Protein AF-A0A2A4G194-F1 (afdb_monomer)

Mean predicted aligned error: 5.09 Å

Radius of gyration: 16.42 Å; Cα contacts (8 Å, |Δi|>4): 89; chains: 1; bounding box: 46×31×40 Å

Solvent-accessible surface area (backbone atoms only — not comparable to full-atom values): 7198 Å² total; per-residue (Å²): 121,82,52,73,69,58,49,52,31,53,53,24,41,51,52,26,30,57,72,69,73,46,79,83,76,82,79,79,95,68,93,73,76,82,65,81,51,71,17,39,46,48,50,65,34,51,56,18,68,52,21,56,54,52,50,50,53,39,38,75,77,35,51,69,53,43,69,72,48,38,49,28,40,59,55,33,45,62,49,65,66,31,53,54,49,52,54,48,58,66,71,46,69,90,78,61,69,60,65,65,32,48,52,38,26,51,50,50,53,51,50,54,51,53,51,49,52,55,51,51,57,50,54,67,73,75,111

Foldseek 3Di:
DDDPLRVQLVVLQVQLCVLVVHDDDDDDPDDDDPDDDLLNLQQLLVVLCCLVVVLVVCCVVPVPSSVRRNSNSVSSVPNPSVVVSVVVCVVCVPPDPVVVSNVSNVVNVVSVVVVVVSVVVVVVVVD

Nea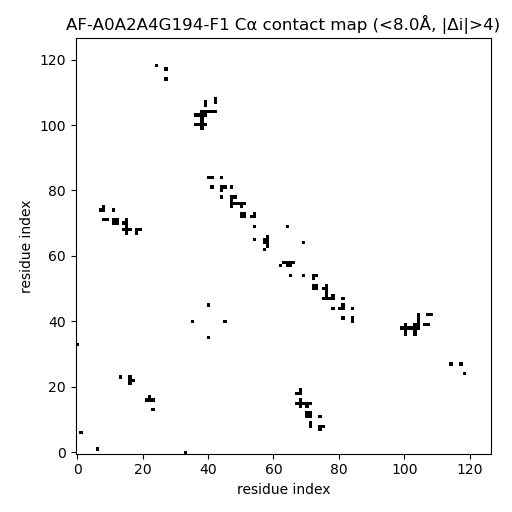rest PDB structures (foldseek):
  7nsu-assembly1_D  TM=2.644E-01  e=2.661E+00  Escherichia coli

Structure (mmCIF, N/CA/C/O backbone):
data_AF-A0A2A4G194-F1
#
_entry.id   AF-A0A2A4G194-F1
#
loop_
_atom_site.group_PDB
_atom_site.id
_atom_site.type_symbol
_atom_site.label_atom_id
_atom_site.label_alt_id
_atom_site.label_comp_id
_atom_site.label_asym_id
_atom_site.label_entity_id
_atom_site.label_seq_id
_atom_site.pdbx_PDB_ins_code
_atom_site.Cartn_x
_atom_site.Cartn_y
_atom_site.Cartn_z
_atom_site.occupancy
_atom_site.B_iso_or_equiv
_atom_site.auth_seq_id
_atom_site.auth_comp_id
_atom_site.auth_asym_id
_atom_site.auth_atom_id
_atom_site.pdbx_PDB_model_num
ATOM 1 N N . MET A 1 1 ? 8.765 -14.492 -2.488 1.00 51.12 1 MET A N 1
ATOM 2 C CA . MET A 1 1 ? 8.700 -14.337 -1.014 1.00 51.12 1 MET A CA 1
ATOM 3 C C . MET A 1 1 ? 8.581 -12.851 -0.714 1.00 51.12 1 MET A C 1
ATOM 5 O O . MET A 1 1 ? 9.302 -12.088 -1.348 1.00 51.12 1 MET A O 1
ATOM 9 N N . LEU A 1 2 ? 7.643 -12.441 0.145 1.00 64.81 2 LEU A N 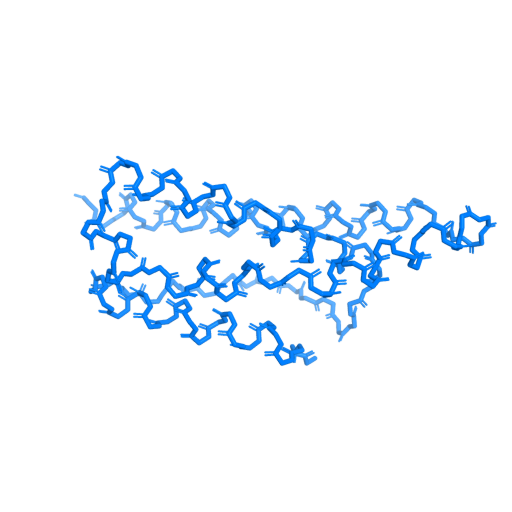1
ATOM 10 C CA . LEU A 1 2 ? 7.473 -11.030 0.518 1.00 64.81 2 LEU A CA 1
ATOM 11 C C . LEU A 1 2 ? 8.701 -10.545 1.296 1.00 64.81 2 LEU A C 1
ATOM 13 O O . LEU A 1 2 ? 9.269 -11.304 2.082 1.00 64.81 2 LEU A O 1
ATOM 17 N N . ASP A 1 3 ? 9.121 -9.305 1.064 1.00 78.56 3 ASP A N 1
ATOM 18 C CA . ASP A 1 3 ? 10.204 -8.694 1.830 1.00 78.56 3 ASP A CA 1
ATOM 19 C C . ASP A 1 3 ? 9.759 -8.407 3.283 1.00 78.56 3 ASP A C 1
ATOM 21 O O . ASP A 1 3 ? 8.555 -8.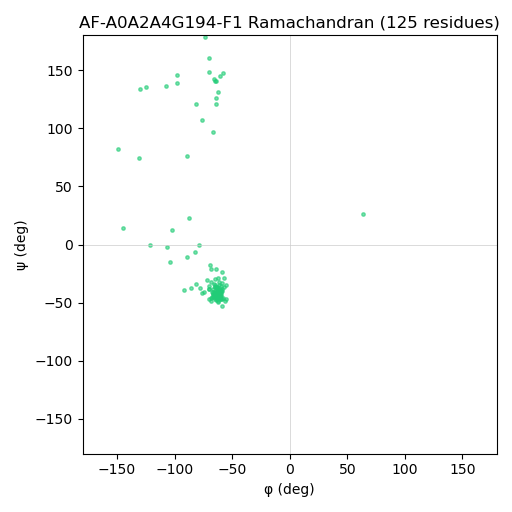323 3.557 1.00 78.56 3 ASP A O 1
ATOM 25 N N . PRO A 1 4 ? 10.704 -8.231 4.227 1.00 85.19 4 PRO A N 1
ATOM 26 C CA . PRO A 1 4 ? 10.376 -7.969 5.629 1.00 85.19 4 PRO A CA 1
ATOM 27 C C . PRO A 1 4 ? 9.454 -6.763 5.850 1.00 85.19 4 PRO A C 1
ATOM 29 O O . PRO A 1 4 ? 8.609 -6.802 6.741 1.00 85.19 4 PRO A O 1
ATOM 32 N N . GLY A 1 5 ? 9.575 -5.708 5.037 1.00 86.00 5 GLY A N 1
ATOM 33 C CA . GLY A 1 5 ? 8.722 -4.525 5.145 1.00 86.00 5 GLY A CA 1
ATOM 34 C C . GLY A 1 5 ? 7.284 -4.810 4.712 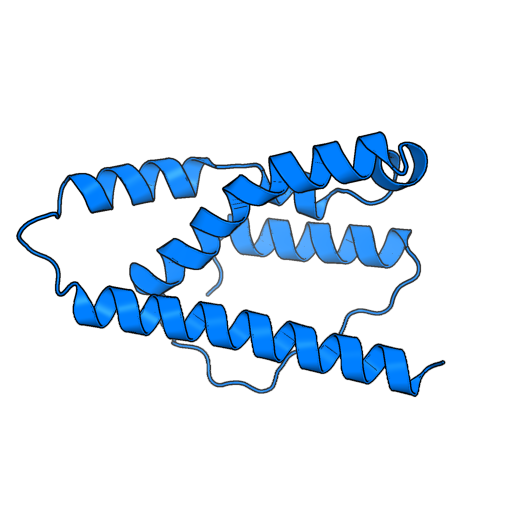1.00 86.00 5 GLY A C 1
ATOM 35 O O . GLY A 1 5 ? 6.339 -4.332 5.338 1.00 86.00 5 GLY A O 1
ATOM 36 N N . SER A 1 6 ? 7.099 -5.620 3.671 1.00 84.06 6 SER A N 1
ATOM 37 C CA . SER A 1 6 ? 5.771 -6.084 3.253 1.00 84.06 6 SER A CA 1
ATOM 38 C C . SER A 1 6 ? 5.119 -7.003 4.293 1.00 84.06 6 SER A C 1
ATOM 40 O O . SER A 1 6 ? 3.919 -6.883 4.537 1.00 84.06 6 SER A O 1
ATOM 42 N N . LEU A 1 7 ? 5.894 -7.876 4.950 1.00 90.06 7 LEU A N 1
ATOM 43 C CA . LEU A 1 7 ? 5.394 -8.711 6.051 1.00 90.06 7 LEU A CA 1
ATOM 44 C C . LEU A 1 7 ? 4.971 -7.867 7.261 1.00 90.06 7 LEU A C 1
ATOM 46 O O . LEU A 1 7 ? 3.852 -8.025 7.741 1.00 90.06 7 LEU A O 1
ATOM 50 N N . ALA A 1 8 ? 5.799 -6.905 7.681 1.00 93.56 8 ALA A N 1
ATOM 51 C CA . ALA A 1 8 ? 5.473 -6.006 8.789 1.00 93.56 8 ALA A CA 1
ATOM 52 C C . ALA A 1 8 ? 4.189 -5.198 8.530 1.00 93.56 8 ALA A C 1
ATOM 54 O O . ALA A 1 8 ? 3.359 -5.043 9.425 1.00 93.56 8 ALA A O 1
ATOM 55 N N . ARG A 1 9 ? 3.978 -4.730 7.291 1.00 93.50 9 ARG A N 1
ATOM 56 C CA . ARG A 1 9 ? 2.727 -4.061 6.896 1.00 93.50 9 ARG A CA 1
ATOM 57 C C . ARG A 1 9 ? 1.525 -4.996 6.969 1.00 93.50 9 ARG A C 1
ATOM 59 O O . ARG A 1 9 ? 0.468 -4.571 7.422 1.00 93.50 9 ARG A O 1
ATOM 66 N N . ALA A 1 10 ? 1.667 -6.245 6.530 1.00 92.62 10 ALA A N 1
ATOM 67 C CA . ALA A 1 10 ? 0.587 -7.222 6.619 1.00 92.62 10 ALA A CA 1
ATOM 68 C C . ALA A 1 10 ? 0.218 -7.519 8.082 1.00 92.62 10 ALA A C 1
ATOM 70 O O . ALA A 1 10 ? -0.963 -7.597 8.409 1.00 92.62 10 ALA A O 1
ATOM 71 N N . ASP A 1 11 ? 1.206 -7.633 8.970 1.00 96.19 11 ASP A N 1
ATOM 72 C CA . ASP A 1 11 ? 0.975 -7.835 10.404 1.00 96.19 11 ASP A CA 1
ATOM 73 C C . ASP A 1 11 ? 0.303 -6.613 11.046 1.00 96.19 11 ASP A C 1
ATOM 75 O O . ASP A 1 11 ? -0.680 -6.760 11.769 1.00 96.19 11 ASP A O 1
ATOM 79 N N . ALA A 1 12 ? 0.757 -5.405 10.706 1.00 97.25 12 ALA A N 1
ATOM 80 C CA . ALA A 1 12 ? 0.140 -4.162 11.160 1.00 97.25 12 ALA A CA 1
ATOM 81 C C . ALA A 1 12 ? -1.307 -3.996 10.657 1.00 97.25 12 ALA A C 1
ATOM 83 O O . ALA A 1 12 ? -2.162 -3.524 11.402 1.00 97.25 12 ALA A O 1
ATOM 84 N N . LEU A 1 13 ? -1.602 -4.425 9.423 1.00 95.50 13 LEU A N 1
ATOM 85 C CA . LEU A 1 13 ? -2.966 -4.440 8.887 1.00 95.50 13 LEU A CA 1
ATOM 86 C C . LEU A 1 13 ? -3.871 -5.396 9.666 1.00 95.50 13 LEU A C 1
ATOM 88 O O . LEU A 1 13 ? -5.005 -5.039 9.962 1.00 95.50 13 LEU A O 1
ATOM 92 N N . ARG A 1 14 ? -3.384 -6.595 10.010 1.00 96.44 14 ARG A N 1
ATOM 93 C CA . ARG A 1 14 ? -4.156 -7.543 10.831 1.00 96.44 14 ARG A CA 1
ATOM 94 C C . ARG A 1 14 ? -4.455 -6.965 12.212 1.00 96.44 14 ARG A C 1
ATOM 96 O O . ARG A 1 14 ? -5.595 -7.036 12.642 1.00 96.44 14 ARG A O 1
ATOM 103 N N . ALA A 1 15 ? -3.471 -6.325 12.845 1.00 97.19 15 ALA A N 1
ATOM 104 C CA . ALA A 1 15 ? -3.668 -5.668 14.135 1.00 97.19 15 ALA A CA 1
ATOM 105 C C . ALA A 1 15 ? -4.724 -4.548 14.072 1.00 97.19 15 ALA A C 1
ATOM 107 O O . ALA A 1 15 ? -5.583 -4.472 14.946 1.00 97.19 15 ALA A O 1
ATOM 108 N N . ASP A 1 16 ? -4.697 -3.710 13.027 1.00 97.62 16 ASP A N 1
ATOM 109 C CA . ASP A 1 16 ? -5.718 -2.673 12.840 1.00 97.62 16 ASP A CA 1
ATOM 110 C C . ASP A 1 16 ? -7.110 -3.281 12.592 1.00 97.62 16 ASP A C 1
ATOM 112 O O . ASP A 1 16 ? -8.094 -2.785 13.132 1.00 97.62 16 ASP A O 1
ATOM 116 N N . LEU A 1 17 ? -7.219 -4.356 11.803 1.00 96.50 17 LEU A N 1
ATOM 117 C CA . LEU A 1 17 ? -8.498 -5.037 11.567 1.00 96.50 17 LEU A CA 1
ATOM 118 C C . LEU A 1 17 ? -9.068 -5.649 12.853 1.00 96.50 17 LEU A C 1
ATOM 120 O O . LEU A 1 17 ? -10.256 -5.469 13.123 1.00 96.50 17 LEU A O 1
ATOM 124 N N . ASP A 1 18 ? -8.226 -6.293 13.663 1.00 97.06 18 ASP A N 1
ATOM 125 C CA . ASP A 1 18 ? -8.618 -6.871 14.950 1.00 97.06 18 ASP A CA 1
ATOM 126 C C . ASP A 1 18 ? -9.116 -5.787 15.924 1.00 97.06 18 ASP A C 1
ATOM 128 O O . ASP A 1 18 ? -10.186 -5.937 16.515 1.00 97.06 18 ASP A O 1
ATOM 132 N N . GLU A 1 19 ? -8.406 -4.657 16.037 1.00 97.12 19 GLU A N 1
ATOM 133 C CA . GLU A 1 19 ? -8.823 -3.505 16.859 1.00 97.12 19 GLU A CA 1
ATOM 134 C C . GLU A 1 19 ? -10.160 -2.906 16.387 1.00 97.12 19 GLU A C 1
ATOM 136 O O . GLU A 1 19 ? -10.959 -2.405 17.182 1.00 97.12 19 GLU A O 1
ATOM 141 N N . LEU A 1 20 ? -10.432 -2.961 15.081 1.00 95.69 20 LEU A N 1
ATOM 142 C CA . LEU A 1 20 ? -11.692 -2.503 14.497 1.00 95.69 20 LEU A CA 1
ATOM 143 C C . LEU A 1 20 ? -12.818 -3.541 14.585 1.00 95.69 20 LEU A C 1
ATOM 145 O O . LEU A 1 20 ? -13.954 -3.217 14.237 1.00 95.69 20 LEU A O 1
ATOM 149 N N . GLY A 1 21 ? -12.533 -4.764 15.042 1.00 96.19 21 GLY A N 1
ATOM 150 C CA . GLY A 1 21 ? -13.488 -5.872 15.032 1.00 96.19 21 GLY A CA 1
ATOM 151 C C . GLY A 1 21 ? -13.901 -6.292 13.618 1.00 96.19 21 GLY A C 1
ATOM 152 O O . GLY A 1 21 ? -15.011 -6.787 13.421 1.00 96.19 21 GLY A O 1
ATOM 153 N N . LEU A 1 22 ? -13.038 -6.059 12.627 1.00 93.94 22 LEU A N 1
ATOM 154 C CA . LEU A 1 22 ? -13.276 -6.389 11.227 1.00 93.94 22 LEU A CA 1
ATOM 155 C C . LEU A 1 22 ? -12.613 -7.719 10.872 1.00 93.94 22 LEU A C 1
ATOM 157 O O . LEU A 1 22 ? -11.478 -7.996 11.250 1.00 93.94 22 LEU A O 1
ATOM 161 N N . ALA A 1 23 ? -13.313 -8.538 10.092 1.00 92.00 23 ALA A N 1
ATOM 162 C CA . ALA A 1 23 ? -12.744 -9.774 9.576 1.00 92.00 23 ALA A CA 1
ATOM 163 C C . ALA A 1 23 ? -11.673 -9.491 8.511 1.00 92.00 23 ALA A C 1
ATOM 165 O O . ALA A 1 23 ? -11.784 -8.546 7.726 1.00 92.00 23 ALA A O 1
ATOM 166 N N . LEU A 1 24 ? -10.670 -10.369 8.430 1.00 89.88 24 LEU A N 1
ATOM 167 C CA . LEU A 1 24 ? -9.690 -10.332 7.351 1.00 89.88 24 LEU A CA 1
ATOM 168 C C . LEU A 1 24 ? -10.382 -10.599 5.998 1.00 89.88 24 LEU A C 1
ATOM 170 O O . LEU A 1 24 ? -11.038 -11.637 5.856 1.00 89.88 24 LEU A O 1
ATOM 174 N N . PRO A 1 25 ? -10.227 -9.719 4.990 1.00 87.81 25 PRO A N 1
ATOM 175 C CA . PRO A 1 25 ? -10.785 -9.958 3.665 1.00 87.81 25 PRO A CA 1
ATOM 176 C C . PRO A 1 25 ? -10.213 -11.229 3.033 1.00 87.81 25 PRO A C 1
ATOM 178 O O . PRO A 1 25 ? -9.032 -11.550 3.194 1.00 87.81 25 PRO A O 1
ATOM 181 N N . LYS A 1 26 ? -11.044 -11.946 2.267 1.00 88.94 26 LYS A N 1
ATOM 182 C CA . LYS A 1 26 ? -10.577 -13.094 1.485 1.00 88.94 26 LYS A CA 1
ATOM 183 C C . LYS A 1 26 ? -9.548 -12.607 0.449 1.00 88.94 26 LYS A C 1
ATOM 185 O O . LYS A 1 26 ? -9.849 -11.657 -0.274 1.00 88.94 26 LYS A O 1
ATOM 190 N N . PRO A 1 27 ? -8.376 -13.256 0.329 1.00 87.75 27 PRO A N 1
ATOM 191 C CA . PRO A 1 27 ? -7.417 -12.929 -0.719 1.00 87.75 27 PRO A CA 1
ATOM 192 C C . PRO A 1 27 ? -8.024 -13.078 -2.116 1.00 87.75 27 PRO A C 1
ATOM 194 O O . PRO A 1 27 ? -8.854 -13.963 -2.349 1.00 87.75 27 PRO A O 1
ATOM 197 N N . LEU A 1 28 ? -7.571 -12.241 -3.049 1.00 88.06 28 LEU A N 1
ATOM 198 C CA . LEU A 1 28 ? -7.840 -12.451 -4.466 1.00 88.06 28 LEU A CA 1
ATOM 199 C C . LEU A 1 28 ? -7.160 -13.731 -4.951 1.00 88.06 28 LEU A C 1
ATOM 201 O O . LEU A 1 28 ? -6.018 -14.012 -4.591 1.00 88.06 28 LEU A O 1
ATOM 205 N N . ASP A 1 29 ? -7.865 -14.465 -5.804 1.00 88.88 29 ASP A N 1
ATOM 206 C CA . ASP A 1 29 ? -7.316 -15.606 -6.528 1.00 88.88 29 ASP A CA 1
ATOM 207 C C . ASP A 1 29 ? -6.725 -15.111 -7.853 1.00 88.88 29 ASP A C 1
ATOM 209 O O . ASP A 1 29 ? -7.354 -15.191 -8.906 1.00 88.88 29 ASP A O 1
ATOM 213 N N . GLU A 1 30 ? -5.550 -14.486 -7.770 1.00 85.88 30 GLU A N 1
ATOM 214 C CA . GLU A 1 30 ? -4.844 -13.924 -8.920 1.00 85.88 30 GLU A CA 1
ATOM 215 C C . GLU A 1 30 ? -3.426 -14.509 -9.000 1.00 85.88 30 GLU A C 1
ATOM 217 O O . GLU A 1 30 ? -2.726 -14.563 -7.981 1.00 85.88 30 GLU A O 1
ATOM 222 N N . PRO A 1 31 ? -2.954 -14.918 -10.191 1.00 85.81 31 PRO A N 1
ATOM 223 C CA . PRO A 1 31 ? -1.571 -15.332 -10.358 1.00 85.81 31 PRO A CA 1
ATOM 224 C C . PRO A 1 31 ? -0.625 -14.155 -10.093 1.00 85.81 31 PRO A C 1
ATOM 226 O O . PRO A 1 31 ? -0.667 -13.129 -10.768 1.00 85.81 31 PRO A O 1
ATOM 229 N N . LEU A 1 32 ? 0.262 -14.325 -9.113 1.00 86.44 32 LEU A N 1
ATOM 230 C CA . LEU A 1 32 ? 1.305 -13.354 -8.799 1.00 86.44 32 LEU A CA 1
ATOM 231 C C . LEU A 1 32 ? 2.638 -13.765 -9.435 1.00 86.44 32 LEU A C 1
ATOM 233 O O . LEU A 1 32 ? 2.958 -14.958 -9.482 1.00 86.44 32 LEU A O 1
ATOM 237 N N . PRO A 1 33 ? 3.461 -12.800 -9.873 1.00 86.06 33 PRO A N 1
ATOM 238 C CA . PRO A 1 33 ? 4.794 -13.099 -10.373 1.00 86.06 33 PRO A CA 1
ATOM 239 C C . PRO A 1 33 ? 5.671 -13.696 -9.264 1.00 86.06 33 PRO A C 1
ATOM 241 O O . PRO A 1 33 ? 5.656 -13.251 -8.113 1.00 86.06 33 PRO A O 1
ATOM 244 N N . ALA A 1 34 ? 6.496 -14.684 -9.620 1.00 84.38 34 ALA A N 1
ATOM 245 C CA . ALA A 1 34 ? 7.421 -15.322 -8.679 1.00 84.38 34 ALA A CA 1
ATOM 246 C C . ALA A 1 34 ? 8.507 -14.352 -8.165 1.00 84.38 34 ALA A C 1
ATOM 248 O O . ALA A 1 34 ? 8.992 -14.484 -7.036 1.00 84.38 34 ALA A O 1
ATOM 249 N N . THR A 1 35 ? 8.872 -13.366 -8.989 1.00 86.44 35 THR A N 1
ATOM 250 C CA . THR A 1 35 ? 9.876 -12.337 -8.698 1.00 86.44 35 THR A CA 1
ATOM 251 C C . THR A 1 35 ? 9.327 -10.952 -9.008 1.00 86.44 35 THR A C 1
ATOM 253 O O . THR A 1 35 ? 8.784 -10.731 -10.085 1.00 86.44 35 THR A O 1
ATOM 256 N N . LEU A 1 36 ? 9.519 -10.004 -8.090 1.00 87.62 36 LEU A N 1
ATOM 257 C CA . LEU A 1 36 ? 9.095 -8.619 -8.292 1.00 87.62 36 LEU A CA 1
ATOM 258 C C . LEU A 1 36 ? 10.117 -7.857 -9.136 1.00 87.62 36 LEU A C 1
ATOM 260 O O . LEU A 1 36 ? 11.273 -7.710 -8.722 1.00 87.62 36 LEU A O 1
ATOM 264 N N . SER A 1 37 ? 9.667 -7.331 -10.273 1.00 91.19 37 SER A N 1
ATOM 265 C CA . SER A 1 37 ? 10.446 -6.403 -11.093 1.00 91.19 37 SER A CA 1
ATOM 266 C C . SER A 1 37 ? 10.527 -5.004 -10.462 1.00 91.19 37 SER A C 1
ATOM 268 O O . SER A 1 37 ? 9.946 -4.725 -9.406 1.00 91.19 37 SER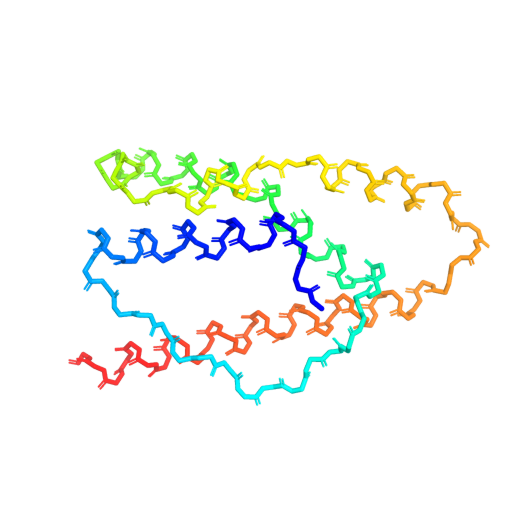 A O 1
ATOM 270 N N . ILE A 1 38 ? 11.251 -4.100 -11.124 1.00 90.62 38 ILE A N 1
ATOM 271 C CA . ILE A 1 38 ? 11.328 -2.686 -10.742 1.00 90.62 38 ILE A CA 1
ATOM 272 C C . ILE A 1 38 ? 9.954 -2.006 -10.845 1.00 90.62 38 ILE A C 1
ATOM 274 O O . ILE A 1 38 ? 9.601 -1.270 -9.9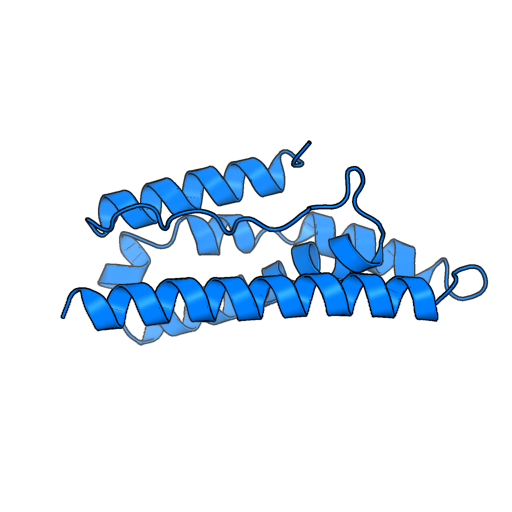27 1.00 90.62 38 ILE A O 1
ATOM 278 N N . GLY A 1 39 ? 9.159 -2.295 -11.883 1.00 92.75 39 GLY A N 1
ATOM 279 C CA . GLY A 1 39 ? 7.802 -1.751 -12.046 1.00 92.75 39 GLY A CA 1
ATOM 280 C C . GLY A 1 39 ? 6.860 -2.172 -10.918 1.00 92.75 39 GLY A C 1
ATOM 281 O O . GLY A 1 39 ? 6.188 -1.337 -10.312 1.00 92.75 39 GLY A O 1
ATOM 282 N N . HIS A 1 40 ? 6.919 -3.445 -10.517 1.00 93.50 40 HIS A N 1
ATOM 283 C CA . HIS A 1 40 ? 6.161 -3.931 -9.361 1.00 93.50 40 HIS A CA 1
ATOM 284 C C . HIS A 1 40 ? 6.547 -3.194 -8.069 1.00 93.50 40 HIS A C 1
ATOM 286 O O . HIS A 1 40 ? 5.694 -2.740 -7.302 1.00 93.50 40 HIS A O 1
ATOM 292 N N . ARG A 1 41 ? 7.857 -3.055 -7.825 1.00 91.62 41 ARG A N 1
ATOM 293 C CA . ARG A 1 41 ? 8.386 -2.357 -6.643 1.00 91.62 41 ARG A CA 1
ATOM 294 C C . ARG A 1 41 ? 8.060 -0.870 -6.658 1.00 91.62 41 ARG A C 1
ATOM 296 O O . ARG A 1 41 ? 7.822 -0.315 -5.592 1.00 91.62 41 ARG A O 1
ATOM 303 N N . TYR A 1 42 ? 8.020 -0.240 -7.830 1.00 93.38 42 TYR A N 1
ATOM 304 C CA . TYR A 1 42 ? 7.667 1.169 -7.979 1.00 93.38 42 TYR A CA 1
ATOM 305 C C . TYR A 1 42 ? 6.305 1.468 -7.360 1.00 93.38 42 TYR A C 1
ATOM 307 O O . TYR A 1 42 ? 6.196 2.391 -6.555 1.00 93.38 42 TYR A O 1
ATOM 315 N N . VAL A 1 43 ? 5.297 0.643 -7.643 1.00 94.50 43 VAL A N 1
ATOM 316 C CA . VAL A 1 43 ? 3.956 0.841 -7.080 1.00 94.50 43 VAL A CA 1
ATOM 317 C C . VAL A 1 43 ? 3.933 0.547 -5.580 1.00 94.50 43 VAL A C 1
ATOM 319 O O . VAL A 1 43 ? 3.421 1.353 -4.803 1.00 94.50 43 VAL A O 1
ATOM 322 N N . LEU A 1 44 ? 4.525 -0.572 -5.148 1.00 91.50 44 LEU A N 1
ATOM 323 C CA . LEU A 1 44 ? 4.511 -0.989 -3.739 1.00 91.50 44 LEU A CA 1
ATOM 324 C C . LEU A 1 44 ? 5.271 -0.022 -2.819 1.00 91.50 44 LEU A C 1
ATOM 326 O O . LEU A 1 44 ? 4.814 0.281 -1.714 1.00 91.50 44 LEU A O 1
ATOM 330 N N . GLU A 1 45 ? 6.435 0.462 -3.248 1.00 91.94 45 GLU A N 1
ATOM 331 C CA . GLU A 1 45 ? 7.220 1.449 -2.505 1.00 91.94 45 GLU A CA 1
ATOM 332 C C . GLU A 1 45 ? 6.646 2.857 -2.660 1.00 91.94 45 GLU A C 1
ATOM 334 O O . GLU A 1 45 ? 6.594 3.599 -1.684 1.00 91.94 45 GLU A O 1
ATOM 339 N N . GLY A 1 46 ? 6.140 3.219 -3.840 1.00 92.06 46 GLY A N 1
ATOM 340 C CA . GLY A 1 46 ? 5.509 4.517 -4.076 1.00 92.06 46 GLY A CA 1
ATOM 341 C C . GLY A 1 46 ? 4.248 4.727 -3.235 1.00 92.06 46 GLY A C 1
ATOM 342 O O . GLY A 1 46 ? 4.047 5.815 -2.690 1.00 92.06 46 GLY A O 1
ATOM 343 N N . SER A 1 47 ? 3.439 3.678 -3.024 1.00 92.12 47 SER A N 1
ATOM 344 C CA . SER A 1 47 ? 2.205 3.760 -2.222 1.00 92.12 47 SER A CA 1
ATOM 345 C C . SER A 1 47 ? 2.453 4.213 -0.776 1.00 92.12 47 SER A C 1
ATOM 347 O O . SER A 1 47 ? 1.559 4.742 -0.115 1.00 92.12 47 SER A O 1
ATOM 349 N N . ARG A 1 48 ? 3.675 4.016 -0.268 1.00 92.25 48 ARG A N 1
ATOM 350 C CA . ARG A 1 48 ? 4.088 4.389 1.091 1.00 92.25 48 ARG A CA 1
ATOM 351 C C . ARG A 1 48 ? 4.063 5.894 1.317 1.00 92.25 48 ARG A C 1
ATOM 353 O O . ARG A 1 48 ? 3.659 6.348 2.384 1.00 92.25 48 ARG A O 1
ATOM 360 N N . LEU A 1 49 ? 4.390 6.676 0.287 1.00 91.81 49 LEU A N 1
ATOM 361 C CA . LEU A 1 49 ? 4.371 8.140 0.348 1.00 91.81 49 LEU A CA 1
ATOM 362 C C . LEU A 1 49 ? 2.985 8.686 0.713 1.00 91.81 49 LEU A C 1
ATOM 364 O O . LEU A 1 49 ? 2.872 9.632 1.493 1.00 91.81 49 LEU A O 1
ATOM 368 N N . GLY A 1 50 ? 1.929 8.055 0.192 1.00 93.50 50 GLY A N 1
ATOM 369 C CA . GLY A 1 50 ? 0.548 8.439 0.476 1.00 93.50 50 GLY A CA 1
ATOM 370 C C . GLY A 1 50 ? 0.119 8.163 1.919 1.00 93.50 50 G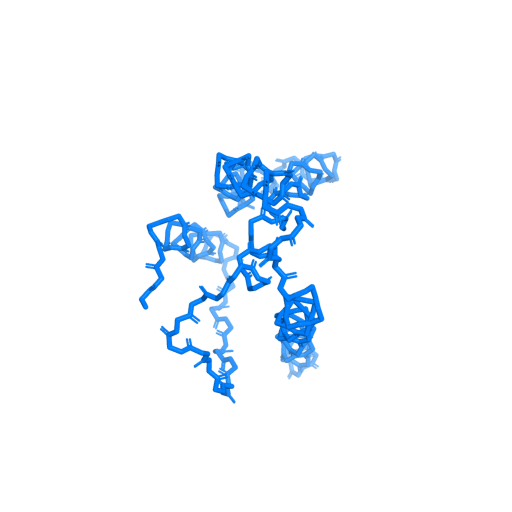LY A C 1
ATOM 371 O O . GLY A 1 50 ? -0.795 8.816 2.416 1.00 93.50 50 GLY A O 1
ATOM 372 N N . SER A 1 51 ? 0.798 7.257 2.630 1.00 94.44 51 SER A N 1
ATOM 373 C CA . SER A 1 51 ? 0.397 6.861 3.988 1.00 94.44 51 SER A CA 1
ATOM 374 C C . SER A 1 51 ? 0.511 8.018 4.977 1.00 94.44 51 SER A C 1
ATOM 376 O O . SER A 1 51 ? -0.378 8.198 5.801 1.00 94.44 51 SER A O 1
ATOM 378 N N . THR A 1 52 ? 1.527 8.876 4.846 1.00 92.00 52 THR A N 1
ATOM 379 C CA . THR A 1 52 ? 1.660 10.090 5.672 1.00 92.00 52 THR A CA 1
ATOM 380 C C . THR A 1 52 ? 0.480 11.045 5.491 1.00 92.00 52 THR A C 1
ATOM 382 O O . THR A 1 52 ? -0.004 11.622 6.465 1.00 92.00 52 THR A O 1
ATOM 385 N N . VAL A 1 53 ? -0.014 11.188 4.258 1.00 94.75 53 VAL A N 1
ATOM 386 C CA . VAL A 1 53 ? -1.186 12.023 3.958 1.00 94.75 53 VAL A CA 1
ATOM 387 C C . VAL A 1 53 ? -2.443 11.401 4.561 1.00 94.75 53 VAL A C 1
ATOM 389 O O . VAL A 1 53 ? -3.170 12.086 5.276 1.00 94.75 53 VAL A O 1
ATOM 392 N N . LEU A 1 54 ? -2.660 10.099 4.349 1.00 95.88 54 LEU A N 1
ATOM 393 C CA . LEU A 1 54 ? -3.815 9.379 4.893 1.00 95.88 54 LEU A CA 1
ATOM 394 C C . LEU A 1 54 ? -3.846 9.401 6.426 1.00 95.88 54 LEU A C 1
ATOM 396 O O . LEU A 1 54 ? -4.906 9.622 7.003 1.00 95.88 54 LEU A O 1
ATOM 400 N N . MET A 1 55 ? -2.695 9.251 7.092 1.00 95.56 55 MET A N 1
ATOM 401 C CA . MET A 1 55 ? -2.609 9.372 8.553 1.00 95.56 55 MET A CA 1
ATOM 402 C C . MET A 1 55 ? -3.025 10.752 9.038 1.00 95.56 55 MET A C 1
ATOM 404 O O . MET A 1 55 ? -3.765 10.856 10.014 1.00 95.56 55 MET A O 1
ATOM 408 N N . ARG A 1 56 ? -2.554 11.811 8.369 1.00 95.44 56 ARG A N 1
ATOM 409 C CA . ARG A 1 56 ? -2.927 13.183 8.717 1.00 95.44 56 ARG A CA 1
ATOM 410 C C . ARG A 1 56 ? -4.429 13.393 8.546 1.00 95.44 56 ARG A C 1
ATOM 412 O O . ARG A 1 56 ? -5.075 13.853 9.477 1.00 95.44 56 ARG A O 1
ATOM 419 N N . MET A 1 57 ? -4.984 12.999 7.401 1.00 96.81 57 MET A N 1
ATOM 420 C CA . MET A 1 57 ? -6.420 13.124 7.131 1.00 96.81 57 MET A CA 1
ATOM 421 C C . MET A 1 57 ? -7.262 12.346 8.150 1.00 96.81 57 MET A C 1
ATOM 423 O O . MET A 1 57 ? -8.258 12.867 8.647 1.00 96.81 57 MET A O 1
ATOM 427 N N . LEU A 1 58 ? -6.849 11.124 8.502 1.00 95.75 58 LEU A N 1
ATOM 428 C CA . LEU A 1 58 ? -7.522 10.325 9.524 1.00 95.75 58 LEU A CA 1
ATOM 429 C C . LEU A 1 58 ? -7.443 10.991 10.903 1.00 95.75 58 LEU A C 1
ATOM 431 O O . LEU A 1 58 ? -8.439 11.017 11.617 1.00 95.75 58 LEU A O 1
ATOM 435 N N . GLY A 1 59 ? -6.286 11.552 11.263 1.00 96.62 59 GLY A N 1
ATOM 436 C CA . GLY A 1 59 ? -6.105 12.305 12.504 1.00 96.62 59 GLY A CA 1
ATOM 437 C C . GLY A 1 59 ? -6.983 13.554 12.578 1.00 96.62 59 GLY A C 1
ATOM 438 O O . GLY A 1 59 ? -7.548 13.822 13.633 1.00 96.62 59 GLY A O 1
ATOM 439 N N . ASP A 1 60 ? -7.148 14.265 11.463 1.00 97.00 60 ASP A N 1
ATOM 440 C CA . ASP A 1 60 ? -7.977 15.472 11.385 1.00 97.00 60 ASP A CA 1
ATOM 441 C C . ASP A 1 60 ? -9.481 15.145 11.492 1.00 97.00 60 ASP A C 1
ATOM 443 O O . ASP A 1 60 ? -10.232 15.872 12.141 1.00 97.00 60 ASP A O 1
ATOM 447 N N . VAL A 1 61 ? -9.931 14.041 10.882 1.00 97.06 61 VAL A N 1
ATOM 448 C CA . VAL A 1 61 ? -11.354 13.643 10.857 1.00 97.06 61 VAL A CA 1
ATOM 449 C C . VAL A 1 61 ? -11.760 12.833 12.091 1.00 97.06 61 VAL A C 1
ATOM 451 O O . VAL A 1 61 ? -12.878 12.969 12.587 1.00 97.06 61 VAL A O 1
ATOM 454 N N . SER A 1 62 ? -10.881 11.963 12.591 1.00 96.25 62 SER A N 1
ATOM 455 C CA . SER A 1 62 ? -11.166 11.069 13.714 1.00 96.25 62 SER A CA 1
ATOM 456 C C . SER A 1 62 ? -9.903 10.766 14.538 1.00 96.25 62 SER A C 1
ATOM 458 O O . SER A 1 62 ? -9.289 9.702 14.392 1.00 96.25 62 SER A O 1
ATOM 460 N N . PRO A 1 63 ? -9.524 11.667 15.466 1.00 95.94 63 PRO A N 1
ATOM 461 C CA . PRO A 1 63 ? -8.349 11.480 16.318 1.00 95.94 63 PRO A CA 1
ATOM 462 C C . PRO A 1 63 ? -8.381 10.184 17.140 1.00 95.94 63 PRO A C 1
ATOM 464 O O . PRO A 1 63 ? -7.349 9.545 17.336 1.00 95.94 63 PRO A O 1
ATOM 467 N N . SER A 1 64 ? -9.563 9.774 17.615 1.00 95.94 64 SER A N 1
ATOM 468 C CA . SER A 1 64 ? -9.728 8.542 18.396 1.00 95.94 64 SER A CA 1
ATOM 469 C C . SER A 1 64 ? -9.457 7.293 17.557 1.00 95.94 64 SER A C 1
ATOM 471 O O . SER A 1 64 ? -8.761 6.386 18.016 1.00 95.94 64 SER A O 1
ATOM 473 N N . LEU A 1 65 ? -9.948 7.264 16.314 1.00 94.31 65 LEU A N 1
ATOM 474 C CA . LEU A 1 65 ? -9.707 6.172 15.377 1.00 94.31 65 LEU A CA 1
ATOM 475 C C . LEU A 1 65 ? -8.231 6.109 14.974 1.00 94.31 65 LEU A C 1
ATOM 477 O O . LEU A 1 65 ? -7.626 5.042 15.050 1.00 94.31 65 LEU A O 1
ATOM 481 N N . ALA A 1 66 ? -7.631 7.259 14.652 1.00 94.94 66 ALA A N 1
ATOM 482 C CA . ALA A 1 66 ? -6.200 7.374 14.370 1.00 94.94 66 ALA A CA 1
ATOM 483 C C . ALA A 1 66 ? -5.326 6.910 15.550 1.00 94.94 66 ALA A C 1
ATOM 485 O O . ALA A 1 66 ? -4.231 6.377 15.356 1.00 94.94 66 ALA A O 1
ATOM 486 N N . GLY A 1 67 ? -5.793 7.124 16.784 1.00 94.75 67 GLY A N 1
ATOM 487 C CA . GLY A 1 67 ? -5.122 6.668 17.996 1.00 94.75 67 GLY A CA 1
ATOM 488 C C . GLY A 1 67 ? -5.054 5.145 18.086 1.00 94.75 67 GLY A C 1
ATOM 489 O O . GLY A 1 67 ? -3.972 4.610 18.334 1.00 94.75 67 GLY A O 1
ATOM 490 N N . ARG A 1 68 ? -6.181 4.467 17.841 1.00 96.12 68 ARG A N 1
ATOM 491 C CA . ARG A 1 68 ? -6.326 3.024 18.088 1.00 96.12 68 ARG A CA 1
ATOM 492 C C . ARG A 1 68 ? -5.992 2.119 16.895 1.00 96.12 68 ARG A C 1
ATOM 494 O O . ARG A 1 68 ? -5.331 1.115 17.101 1.00 96.12 68 ARG A O 1
ATOM 501 N N . ALA A 1 69 ? -6.357 2.493 15.666 1.00 96.62 69 ALA A N 1
ATOM 502 C CA . ALA A 1 69 ? -6.247 1.634 14.477 1.00 96.62 69 ALA A CA 1
ATOM 503 C C . ALA A 1 69 ? -5.562 2.373 13.313 1.00 96.62 69 ALA A C 1
ATOM 505 O O . ALA A 1 69 ? -6.203 2.861 12.381 1.00 96.62 69 ALA A O 1
ATOM 506 N N . CYS A 1 70 ? -4.244 2.540 13.419 1.00 97.00 70 CYS A N 1
ATOM 507 C CA . CYS A 1 70 ? -3.419 3.259 12.440 1.00 97.00 70 CYS A CA 1
ATOM 508 C C . CYS A 1 70 ? -2.023 2.623 12.278 1.00 97.00 70 CYS A C 1
ATOM 510 O O . CYS A 1 70 ? -1.097 3.238 11.740 1.00 97.00 70 CYS A O 1
ATOM 512 N N . ALA A 1 71 ? -1.830 1.401 12.778 1.00 97.56 71 ALA A N 1
ATOM 513 C CA . ALA A 1 71 ? -0.559 0.690 12.719 1.00 97.56 71 ALA A CA 1
ATOM 514 C C . ALA A 1 71 ? -0.108 0.463 11.270 1.00 97.56 71 ALA A C 1
ATOM 516 O O . ALA A 1 71 ? 1.058 0.705 10.951 1.00 97.56 71 ALA A O 1
ATOM 517 N N . TYR A 1 72 ? -1.021 0.081 10.373 1.00 96.75 72 TYR A N 1
ATOM 518 C CA . TYR A 1 72 ? -0.723 -0.139 8.961 1.00 96.75 72 TYR A CA 1
ATOM 519 C C . TYR A 1 72 ? -0.203 1.127 8.283 1.00 96.75 72 TYR A C 1
ATOM 521 O O . TYR A 1 72 ? 0.797 1.074 7.564 1.00 96.75 72 TYR A O 1
ATOM 529 N N . LEU A 1 73 ? -0.854 2.272 8.509 1.00 96.12 73 LEU A N 1
ATOM 530 C CA . LEU A 1 73 ? -0.437 3.528 7.890 1.00 96.12 73 LEU A CA 1
ATOM 531 C C . LEU A 1 73 ? 0.894 4.029 8.473 1.00 96.12 73 LEU A C 1
ATOM 533 O O . LEU A 1 73 ? 1.729 4.530 7.719 1.00 96.12 73 LEU A O 1
ATOM 537 N N . ARG A 1 74 ? 1.137 3.832 9.778 1.00 96.06 74 ARG A N 1
ATOM 538 C CA . ARG A 1 74 ? 2.428 4.146 10.422 1.00 96.06 74 ARG A CA 1
ATOM 539 C C . ARG A 1 74 ? 3.561 3.295 9.862 1.00 96.06 74 ARG A C 1
ATOM 541 O O . ARG A 1 74 ? 4.608 3.831 9.510 1.00 96.06 74 ARG A O 1
ATOM 548 N N . GLU A 1 75 ? 3.347 1.988 9.743 1.00 96.06 75 GLU A N 1
ATOM 549 C CA . GLU A 1 75 ? 4.335 1.075 9.168 1.00 96.06 75 GLU A CA 1
ATOM 550 C C . GLU A 1 75 ? 4.583 1.394 7.688 1.00 96.06 75 GLU A C 1
ATOM 552 O O . GLU A 1 75 ? 5.725 1.445 7.228 1.00 96.06 75 GLU A O 1
ATOM 557 N N . SER A 1 76 ? 3.515 1.702 6.949 1.00 94.81 76 SER A N 1
ATOM 558 C CA . SER A 1 76 ? 3.586 2.081 5.538 1.00 94.81 76 SER A CA 1
ATOM 559 C C . SER A 1 76 ? 4.241 3.447 5.315 1.00 94.81 76 SER A C 1
ATOM 561 O O . SER A 1 76 ? 4.692 3.701 4.210 1.00 94.81 76 SER A O 1
ATOM 563 N N . ALA A 1 77 ? 4.364 4.312 6.324 1.00 94.56 77 ALA A N 1
ATOM 564 C CA . ALA A 1 77 ? 5.047 5.603 6.199 1.00 94.56 77 ALA A CA 1
ATOM 565 C C . ALA A 1 77 ? 6.586 5.507 6.246 1.00 94.56 77 ALA A C 1
ATOM 567 O O . ALA A 1 77 ? 7.275 6.523 6.122 1.00 94.56 77 ALA A O 1
ATOM 568 N N . LYS A 1 78 ? 7.155 4.304 6.404 1.00 93.38 78 LYS A N 1
ATOM 569 C CA . LYS A 1 78 ? 8.603 4.072 6.291 1.00 93.38 78 LYS A CA 1
ATOM 570 C C . LYS A 1 78 ? 9.022 4.075 4.817 1.00 93.38 78 LYS A C 1
ATOM 572 O O . LYS A 1 78 ? 8.749 3.128 4.091 1.00 93.38 78 LYS A O 1
ATOM 577 N N . ILE A 1 79 ? 9.701 5.136 4.375 1.00 91.56 79 ILE A N 1
ATOM 578 C CA . ILE A 1 79 ? 9.969 5.415 2.946 1.00 91.56 79 ILE A CA 1
ATOM 579 C C . ILE A 1 79 ? 11.394 5.083 2.474 1.00 91.56 79 ILE A C 1
ATOM 581 O O . ILE A 1 79 ? 11.795 5.507 1.390 1.00 91.56 79 ILE A O 1
ATOM 585 N N . ASP A 1 80 ? 12.191 4.356 3.258 1.00 91.75 80 ASP A N 1
ATOM 586 C CA . ASP A 1 80 ? 13.585 4.065 2.885 1.00 91.75 80 ASP A CA 1
ATOM 587 C C . ASP A 1 80 ? 13.684 3.218 1.607 1.00 91.75 80 ASP A C 1
ATOM 589 O O . ASP A 1 80 ? 14.525 3.498 0.750 1.00 91.75 80 ASP A O 1
ATOM 593 N N . GLY A 1 81 ? 12.771 2.256 1.427 1.00 89.25 81 GLY A N 1
ATOM 594 C CA . GLY A 1 81 ? 12.665 1.465 0.197 1.00 89.25 81 GLY A CA 1
ATOM 595 C C . GLY A 1 81 ? 12.360 2.330 -1.030 1.00 89.25 81 GLY A C 1
ATOM 596 O O . GLY A 1 81 ? 13.014 2.188 -2.065 1.00 89.25 81 GLY A O 1
ATOM 597 N N . TRP A 1 82 ? 11.460 3.310 -0.890 1.00 92.12 82 TRP A N 1
ATOM 598 C CA . TRP A 1 82 ? 11.185 4.294 -1.940 1.00 92.12 82 TRP A CA 1
ATOM 599 C C . TRP A 1 82 ? 12.413 5.136 -2.289 1.00 92.12 82 TRP A C 1
ATOM 601 O O . TRP A 1 82 ? 12.723 5.303 -3.467 1.00 92.12 82 TRP A O 1
ATOM 611 N N . ARG A 1 83 ? 13.140 5.653 -1.289 1.00 92.75 83 ARG A N 1
ATOM 612 C CA . ARG A 1 83 ? 14.345 6.466 -1.532 1.00 92.75 83 ARG A CA 1
ATOM 613 C C . ARG A 1 83 ? 15.388 5.682 -2.325 1.00 92.75 83 ARG A C 1
ATOM 615 O O . ARG A 1 83 ? 15.886 6.187 -3.325 1.00 92.75 83 ARG A O 1
ATOM 622 N N . GLN A 1 84 ? 15.661 4.442 -1.922 1.00 91.38 84 GLN A N 1
ATOM 623 C CA . GLN A 1 84 ? 16.609 3.566 -2.616 1.00 91.38 84 GLN A CA 1
ATOM 624 C C . GLN A 1 84 ? 16.171 3.276 -4.056 1.00 91.38 84 GLN A C 1
ATOM 626 O O . GLN A 1 84 ? 16.979 3.369 -4.982 1.00 91.38 84 GLN A O 1
ATOM 631 N N . LEU A 1 85 ? 14.889 2.961 -4.257 1.00 91.25 85 LEU A N 1
ATOM 632 C CA . LEU A 1 85 ? 14.341 2.697 -5.583 1.00 91.25 85 LEU A CA 1
ATOM 633 C C . LEU A 1 85 ? 14.400 3.937 -6.482 1.00 91.25 85 LEU A C 1
ATOM 635 O O . LEU A 1 85 ? 14.829 3.837 -7.628 1.00 91.25 85 LEU A O 1
ATOM 639 N N . SER A 1 86 ? 14.022 5.104 -5.957 1.00 91.12 86 SER A N 1
ATOM 640 C CA . SER A 1 86 ? 14.066 6.376 -6.680 1.00 91.12 86 SER A CA 1
ATOM 641 C C . SER A 1 86 ? 15.489 6.732 -7.101 1.00 91.12 86 SER A C 1
ATOM 643 O O . SER A 1 86 ? 15.688 7.164 -8.233 1.00 91.12 86 SER A O 1
ATOM 645 N N . THR A 1 87 ? 16.483 6.544 -6.226 1.00 91.50 87 THR A N 1
ATOM 646 C CA . THR A 1 87 ? 17.893 6.750 -6.589 1.00 91.50 87 THR A CA 1
ATOM 647 C C . THR A 1 87 ? 18.300 5.817 -7.723 1.00 91.50 87 THR A C 1
ATOM 649 O O . THR A 1 87 ? 18.879 6.277 -8.702 1.00 91.50 87 THR A O 1
ATOM 652 N N . ARG A 1 88 ? 17.945 4.529 -7.644 1.00 88.25 88 ARG A N 1
ATOM 653 C CA . ARG A 1 88 ? 18.268 3.560 -8.698 1.00 88.25 88 ARG A CA 1
ATOM 654 C C . ARG A 1 88 ? 17.638 3.930 -10.043 1.00 88.25 88 ARG A C 1
ATOM 656 O O . ARG A 1 88 ? 18.339 3.957 -11.046 1.00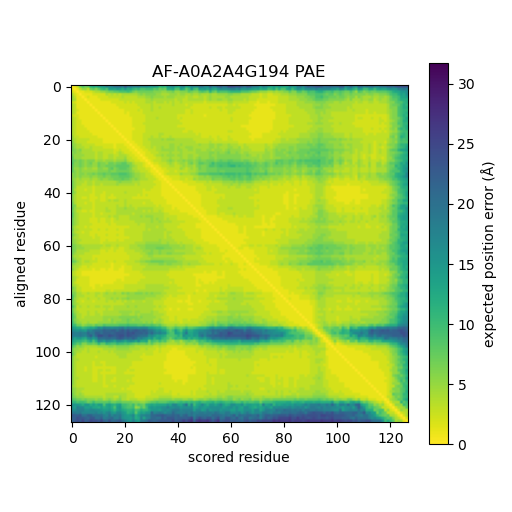 88.25 88 ARG A O 1
ATOM 663 N N . LEU A 1 89 ? 16.351 4.277 -10.051 1.00 87.31 89 LEU A N 1
ATOM 664 C CA . LEU A 1 89 ? 15.634 4.700 -11.259 1.00 87.31 89 LEU A CA 1
ATOM 665 C C . LEU A 1 89 ? 16.254 5.947 -11.907 1.00 87.31 89 LEU A C 1
ATOM 667 O O . LEU A 1 89 ? 16.286 6.053 -13.127 1.00 87.31 89 LEU A O 1
ATOM 671 N N . GLN A 1 90 ? 16.764 6.885 -11.104 1.00 86.81 90 GLN A N 1
ATOM 672 C CA . GLN A 1 90 ? 17.436 8.083 -11.616 1.00 86.81 90 GLN A CA 1
ATOM 673 C C . GLN A 1 90 ? 18.817 7.781 -12.215 1.00 86.81 90 GLN A C 1
ATOM 675 O O . GLN A 1 90 ? 19.237 8.482 -13.133 1.00 86.81 90 GLN A O 1
ATOM 680 N N . MET A 1 91 ? 19.519 6.764 -11.703 1.00 85.62 91 MET A N 1
ATOM 681 C CA . MET A 1 91 ? 20.841 6.368 -12.199 1.00 85.62 91 MET A CA 1
ATOM 682 C C . MET A 1 91 ? 20.771 5.482 -13.453 1.00 85.62 91 MET A C 1
ATOM 684 O O . MET A 1 91 ? 21.614 5.631 -14.331 1.00 85.62 91 MET A O 1
ATOM 688 N N . ASP A 1 92 ? 19.755 4.622 -13.579 1.00 78.44 92 ASP A N 1
ATOM 689 C CA . ASP A 1 92 ? 19.605 3.649 -14.681 1.00 78.44 92 ASP A CA 1
ATOM 690 C C . ASP A 1 92 ? 18.878 4.220 -15.927 1.00 78.44 92 ASP A C 1
ATOM 692 O O . ASP A 1 92 ? 18.324 3.475 -16.738 1.00 78.44 92 ASP A O 1
ATOM 696 N N . ARG A 1 93 ? 18.882 5.549 -16.100 1.00 66.38 93 ARG A N 1
ATOM 697 C CA . ARG A 1 93 ? 18.044 6.289 -17.065 1.00 66.38 93 ARG A CA 1
ATOM 698 C C . ARG A 1 93 ? 18.195 5.862 -18.535 1.00 66.38 93 ARG A C 1
ATOM 700 O O . ARG A 1 93 ? 17.226 5.972 -19.278 1.00 66.38 93 ARG A O 1
ATOM 707 N N . ASP A 1 94 ? 19.360 5.360 -18.939 1.00 67.12 94 ASP A N 1
ATOM 708 C CA . ASP A 1 94 ? 19.665 5.049 -20.347 1.00 67.12 94 ASP A CA 1
ATOM 709 C C . ASP A 1 94 ? 19.685 3.537 -20.663 1.00 67.12 94 ASP A C 1
ATOM 711 O O . ASP A 1 94 ? 19.915 3.151 -21.808 1.00 67.12 94 ASP A O 1
ATOM 715 N N . GLY A 1 95 ? 19.472 2.666 -19.666 1.00 64.62 95 GLY A N 1
ATOM 716 C CA . GLY A 1 95 ? 19.695 1.216 -19.796 1.00 64.62 95 GLY A CA 1
ATOM 717 C C . GLY A 1 95 ? 18.483 0.325 -19.529 1.00 64.62 95 GLY A C 1
ATOM 718 O O . GLY A 1 95 ? 18.614 -0.897 -19.592 1.00 64.62 95 GLY A O 1
ATOM 719 N N . CYS A 1 96 ? 17.325 0.901 -19.198 1.00 70.81 96 CYS A N 1
ATOM 720 C CA . CYS A 1 96 ? 16.149 0.134 -18.804 1.00 70.81 96 CYS A CA 1
ATOM 721 C C . CYS A 1 96 ? 15.062 0.134 -19.879 1.00 70.81 96 CYS A C 1
ATOM 723 O O . CYS A 1 96 ? 14.726 1.180 -20.436 1.00 70.81 96 CYS A O 1
ATOM 725 N N . ASP A 1 97 ? 14.482 -1.042 -20.119 1.00 83.88 97 ASP A N 1
ATOM 726 C CA . ASP A 1 97 ? 13.264 -1.189 -20.910 1.00 83.88 97 ASP A CA 1
ATOM 727 C C . ASP A 1 97 ? 12.102 -0.532 -20.151 1.00 83.88 97 ASP A C 1
ATOM 729 O O . ASP A 1 97 ? 11.545 -1.083 -19.197 1.00 83.88 97 ASP A O 1
ATOM 733 N N . SER A 1 98 ? 11.818 0.715 -20.522 1.00 85.69 98 SER A N 1
ATOM 734 C CA . SER A 1 98 ? 10.837 1.547 -19.830 1.00 85.69 98 SER A CA 1
ATOM 735 C C . SER A 1 98 ? 9.418 1.024 -20.025 1.00 85.69 98 SER A C 1
ATOM 737 O O . SER A 1 98 ? 8.617 1.129 -19.098 1.00 85.69 98 SER A O 1
ATOM 739 N N . ASP A 1 99 ? 9.124 0.413 -21.174 1.00 90.56 99 ASP A N 1
ATOM 740 C CA . ASP A 1 99 ? 7.792 -0.102 -21.486 1.00 90.56 99 ASP A CA 1
ATOM 741 C C . ASP A 1 99 ? 7.469 -1.300 -20.588 1.00 90.56 99 ASP A C 1
ATOM 743 O O . ASP A 1 99 ? 6.441 -1.304 -19.913 1.00 90.56 99 ASP A O 1
ATOM 747 N N . ALA A 1 100 ? 8.406 -2.244 -20.439 1.00 90.56 100 ALA A N 1
ATOM 7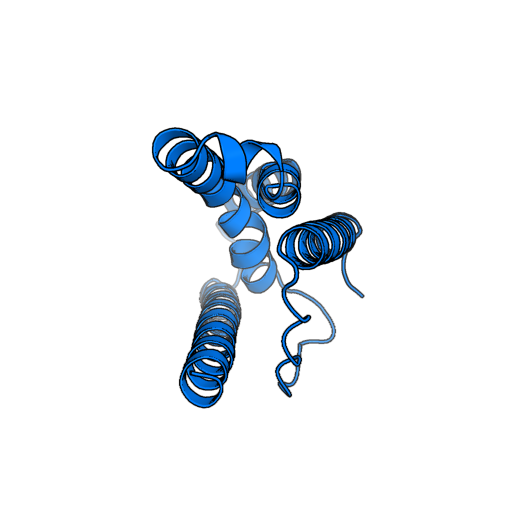48 C CA . ALA A 1 100 ? 8.236 -3.380 -19.530 1.00 90.56 100 ALA A CA 1
ATOM 749 C C . ALA A 1 100 ? 8.048 -2.950 -18.059 1.00 90.56 100 ALA A C 1
ATOM 751 O O . ALA A 1 100 ? 7.245 -3.529 -17.326 1.00 90.56 100 ALA A O 1
ATOM 752 N N . ILE A 1 101 ? 8.763 -1.909 -17.607 1.00 91.31 101 ILE A N 1
ATOM 753 C CA . ILE A 1 101 ? 8.586 -1.356 -16.252 1.00 91.31 101 ILE A CA 1
ATOM 754 C C . ILE A 1 101 ? 7.193 -0.751 -16.078 1.00 91.31 101 ILE A C 1
ATOM 756 O O . ILE A 1 101 ? 6.581 -0.924 -15.020 1.00 91.31 101 ILE A O 1
ATOM 760 N N . ILE A 1 102 ? 6.718 -0.010 -17.080 1.00 93.81 102 ILE A N 1
ATOM 761 C CA . ILE A 1 102 ? 5.401 0.623 -17.050 1.00 93.81 102 ILE A CA 1
ATOM 762 C C . ILE A 1 102 ? 4.310 -0.449 -17.038 1.00 93.81 102 ILE A C 1
ATOM 764 O O . ILE A 1 102 ? 3.415 -0.369 -16.198 1.00 93.81 102 ILE A O 1
ATOM 768 N N . ASP A 1 103 ? 4.414 -1.476 -17.880 1.00 95.44 103 ASP A N 1
ATOM 769 C CA . ASP A 1 103 ? 3.451 -2.579 -17.937 1.00 95.44 103 ASP A CA 1
ATOM 770 C C . ASP A 1 103 ? 3.355 -3.326 -16.599 1.00 95.44 103 ASP A C 1
ATOM 772 O O . ASP A 1 103 ? 2.257 -3.549 -16.082 1.00 95.44 103 ASP A O 1
ATOM 776 N N . ASP A 1 104 ? 4.494 -3.625 -15.970 1.00 94.81 104 ASP A N 1
ATOM 777 C CA . ASP A 1 104 ? 4.534 -4.242 -14.641 1.00 94.81 104 ASP A CA 1
ATOM 778 C C . ASP A 1 104 ? 3.920 -3.342 -13.553 1.00 94.81 104 ASP A C 1
ATOM 780 O O . ASP A 1 104 ? 3.262 -3.821 -12.624 1.00 94.81 104 ASP A O 1
ATOM 784 N N . ALA A 1 105 ? 4.116 -2.023 -13.640 1.00 95.88 105 ALA A N 1
ATOM 785 C CA . ALA A 1 105 ? 3.485 -1.082 -12.719 1.00 95.88 105 ALA A CA 1
ATOM 786 C C . ALA A 1 105 ? 1.961 -1.038 -12.925 1.00 95.88 105 ALA A C 1
ATOM 788 O O . ALA A 1 105 ? 1.200 -1.101 -11.955 1.00 95.88 105 ALA A O 1
ATOM 789 N N . LEU A 1 106 ? 1.506 -0.981 -14.180 1.00 97.38 106 LEU A N 1
ATOM 790 C CA . LEU A 1 106 ? 0.088 -1.013 -14.537 1.00 97.38 106 LEU A CA 1
ATOM 791 C C . LEU A 1 106 ? -0.582 -2.309 -14.070 1.00 97.38 106 LEU A C 1
ATOM 793 O O . LEU A 1 106 ? -1.694 -2.258 -13.539 1.00 97.38 106 LEU A O 1
ATOM 797 N N . PHE A 1 107 ? 0.108 -3.448 -14.172 1.00 95.69 107 PHE A N 1
ATOM 798 C CA . PHE A 1 107 ? -0.362 -4.715 -13.618 1.00 95.69 107 PHE A CA 1
ATOM 799 C C . PHE A 1 107 ? -0.655 -4.608 -12.111 1.00 95.69 107 PHE A C 1
ATOM 801 O O . PHE A 1 107 ? -1.745 -4.983 -11.668 1.00 95.69 107 PHE A O 1
ATOM 808 N N . VAL A 1 108 ? 0.270 -4.049 -11.319 1.00 95.62 108 VAL A N 1
ATOM 809 C CA . VAL A 1 108 ? 0.070 -3.896 -9.865 1.00 95.62 108 VAL A CA 1
ATOM 810 C C . VAL A 1 108 ? -1.055 -2.916 -9.544 1.00 95.62 108 VAL A C 1
ATOM 812 O O . VAL A 1 108 ? -1.859 -3.196 -8.653 1.00 95.62 108 VAL A O 1
ATOM 815 N N . PHE A 1 109 ? -1.162 -1.796 -10.264 1.00 96.94 109 PHE A N 1
ATOM 816 C CA . PHE A 1 109 ? -2.295 -0.880 -10.097 1.00 96.94 109 PHE A CA 1
ATOM 817 C C . PHE A 1 109 ? -3.634 -1.580 -10.358 1.00 96.94 109 PHE A C 1
ATOM 819 O O . PHE A 1 109 ? -4.545 -1.475 -9.535 1.00 96.94 109 PHE A O 1
ATOM 826 N N . GLY A 1 110 ? -3.729 -2.357 -11.441 1.00 96.12 110 GLY A N 1
ATOM 827 C CA . GLY A 1 110 ? -4.924 -3.140 -11.748 1.00 96.12 110 GLY A CA 1
ATOM 828 C C . GLY A 1 110 ? -5.254 -4.176 -10.669 1.00 96.12 110 GLY A C 1
ATOM 829 O O . GLY A 1 110 ? -6.427 -4.416 -10.386 1.00 96.12 110 GLY A O 1
ATOM 830 N N . LEU A 1 111 ? -4.245 -4.772 -10.024 1.00 94.62 111 LEU A N 1
ATOM 831 C CA . LEU A 1 111 ? -4.461 -5.692 -8.905 1.00 94.62 111 LEU A CA 1
ATOM 832 C C . LEU A 1 111 ? -5.048 -4.980 -7.675 1.00 94.62 111 LEU A C 1
ATOM 834 O O . LEU A 1 111 ? -5.974 -5.503 -7.054 1.00 94.62 111 LEU A O 1
ATOM 838 N N . PHE A 1 112 ? -4.552 -3.784 -7.337 1.00 92.56 112 PHE A N 1
ATOM 839 C CA . PHE A 1 112 ? -5.127 -2.972 -6.257 1.00 92.56 112 PHE A CA 1
ATOM 840 C C . PHE A 1 112 ? -6.583 -2.589 -6.539 1.00 92.56 112 PHE A C 1
ATOM 842 O O . PHE A 1 112 ? -7.418 -2.678 -5.639 1.00 92.56 112 PHE A O 1
ATOM 849 N N . GLU A 1 113 ? -6.903 -2.217 -7.780 1.00 94.44 113 GLU A N 1
ATOM 850 C CA . GLU A 1 113 ? -8.276 -1.908 -8.190 1.00 94.44 113 GLU A CA 1
ATOM 851 C C . GLU A 1 113 ? -9.202 -3.126 -8.042 1.00 94.44 113 GLU A C 1
ATOM 853 O O . GLU A 1 113 ? -10.259 -3.025 -7.413 1.00 94.44 113 GLU A O 1
ATOM 858 N N . ARG A 1 114 ? -8.790 -4.303 -8.537 1.00 94.31 114 ARG A N 1
ATOM 859 C CA . ARG A 1 114 ? -9.564 -5.547 -8.369 1.00 94.31 114 ARG A CA 1
ATOM 860 C C . ARG A 1 114 ? -9.761 -5.903 -6.895 1.00 94.31 114 ARG A C 1
ATOM 862 O O . ARG A 1 114 ? -10.846 -6.334 -6.507 1.00 94.31 114 ARG A O 1
ATOM 869 N N . ALA A 1 115 ? -8.737 -5.706 -6.062 1.00 92.00 115 ALA A N 1
ATOM 870 C CA . ALA A 1 115 ? -8.805 -6.019 -4.633 1.00 92.00 115 ALA A CA 1
ATOM 871 C C . ALA A 1 115 ? -9.788 -5.095 -3.906 1.00 92.00 115 ALA A C 1
ATOM 873 O O . ALA A 1 115 ? -10.581 -5.551 -3.076 1.00 92.00 115 ALA A O 1
ATOM 874 N N . TRP A 1 116 ? -9.771 -3.809 -4.263 1.00 90.25 116 TRP A N 1
ATOM 875 C CA . TRP A 1 116 ? -10.735 -2.830 -3.780 1.00 90.25 116 TRP A CA 1
ATOM 876 C C . TRP A 1 116 ? -12.168 -3.230 -4.150 1.00 90.25 116 TRP A C 1
ATOM 878 O O . TRP A 1 116 ? -13.009 -3.371 -3.265 1.00 90.25 116 TRP A O 1
ATOM 888 N N . GLN A 1 117 ? -12.428 -3.510 -5.431 1.00 90.69 117 GLN A N 1
ATOM 889 C CA . GLN A 1 117 ? -13.754 -3.906 -5.920 1.00 90.69 117 GLN A CA 1
ATOM 890 C C . GLN A 1 117 ? -14.276 -5.184 -5.248 1.00 90.69 117 GLN A C 1
ATOM 892 O O . GLN A 1 117 ? -15.456 -5.263 -4.897 1.00 90.69 117 GLN A O 1
ATOM 897 N N . ALA A 1 118 ? -13.409 -6.179 -5.036 1.00 88.00 118 ALA A N 1
ATOM 898 C CA . ALA A 1 118 ? -13.778 -7.421 -4.361 1.00 88.00 118 ALA A CA 1
ATOM 899 C C . ALA A 1 118 ? -14.162 -7.198 -2.889 1.00 88.00 118 ALA A C 1
ATOM 901 O O . ALA A 1 118 ? -15.084 -7.847 -2.391 1.00 88.00 118 ALA A O 1
ATOM 902 N N . THR A 1 119 ? -13.488 -6.267 -2.208 1.00 83.25 119 THR A N 1
ATOM 903 C CA . THR A 1 119 ? -13.763 -5.934 -0.802 1.00 83.25 119 THR A CA 1
ATOM 904 C C . THR A 1 119 ? -15.031 -5.087 -0.665 1.00 83.25 119 THR A C 1
ATOM 906 O O . THR A 1 119 ? -15.866 -5.371 0.192 1.00 83.25 119 THR A O 1
ATOM 909 N N . ASP A 1 120 ? -15.230 -4.106 -1.546 1.00 77.69 120 ASP A N 1
ATOM 910 C CA . ASP A 1 120 ? -16.433 -3.264 -1.576 1.00 77.69 120 ASP A CA 1
ATOM 911 C C . ASP A 1 120 ? -17.696 -4.088 -1.888 1.00 77.69 120 ASP A C 1
ATOM 913 O O . ASP A 1 120 ? -18.696 -4.040 -1.169 1.00 77.69 120 ASP A O 1
ATOM 917 N N . SER A 1 121 ? -17.602 -4.978 -2.882 1.00 66.56 121 SER A N 1
ATOM 918 C CA . SER A 1 121 ? -18.675 -5.923 -3.216 1.00 66.56 121 SER A CA 1
ATOM 919 C C . SER A 1 121 ? -18.996 -6.893 -2.074 1.00 66.56 121 SER A C 1
ATOM 921 O O . SER A 1 121 ? -20.121 -7.387 -1.987 1.00 66.56 121 SER A O 1
ATOM 923 N N . ALA A 1 122 ? -18.021 -7.214 -1.216 1.00 60.72 122 ALA A N 1
ATOM 924 C CA . ALA A 1 122 ? -18.248 -8.041 -0.035 1.00 60.72 122 ALA A CA 1
ATOM 925 C C . ALA A 1 122 ? -18.978 -7.257 1.065 1.00 60.72 122 ALA A C 1
ATOM 927 O O . ALA A 1 122 ? -19.914 -7.789 1.656 1.00 60.72 122 ALA A O 1
ATOM 928 N N . HIS A 1 123 ? -18.618 -5.990 1.289 1.00 58.84 123 HIS A N 1
ATOM 929 C CA . HIS A 1 123 ? -19.300 -5.114 2.245 1.00 58.84 123 HIS A CA 1
ATOM 930 C C . HIS A 1 123 ? -20.770 -4.871 1.858 1.00 58.84 123 HIS A C 1
ATOM 932 O O . HIS A 1 123 ? -21.662 -4.992 2.699 1.00 58.84 123 HIS A O 1
ATOM 938 N N . ALA A 1 124 ? -21.044 -4.649 0.568 1.00 56.94 124 ALA A N 1
ATOM 939 C CA . ALA A 1 124 ? -22.402 -4.470 0.046 1.00 56.94 124 ALA A CA 1
ATOM 940 C C . ALA A 1 124 ? -23.310 -5.711 0.189 1.00 56.94 124 ALA A C 1
ATOM 942 O O . ALA A 1 124 ? -24.527 -5.577 0.154 1.00 56.94 124 ALA A O 1
ATOM 943 N N . LYS A 1 125 ? -22.749 -6.920 0.342 1.00 50.81 125 LYS A N 1
ATOM 944 C CA . LYS A 1 125 ? -23.518 -8.168 0.534 1.00 50.81 125 LYS A CA 1
ATOM 945 C C . LYS A 1 125 ? -23.828 -8.489 1.999 1.00 50.81 125 LYS A C 1
ATOM 947 O O . LYS A 1 125 ? -24.573 -9.431 2.254 1.00 50.81 125 LYS A O 1
ATOM 952 N N . VAL A 1 126 ? -23.210 -7.773 2.939 1.00 49.12 126 VAL A N 1
ATOM 953 C CA . VAL A 1 126 ? -23.327 -8.008 4.390 1.00 49.12 126 VAL A CA 1
ATOM 954 C C . VAL A 1 126 ? -24.235 -6.968 5.071 1.00 49.12 126 VAL A C 1
ATOM 956 O O . VAL A 1 126 ? -24.670 -7.200 6.196 1.00 49.12 126 VAL A O 1
ATOM 959 N N . SER A 1 127 ? -24.545 -5.857 4.389 1.00 45.50 127 SER A N 1
ATOM 960 C CA . SER A 1 127 ? -25.510 -4.827 4.826 1.00 45.50 127 SER A CA 1
ATOM 961 C C . SER A 1 127 ? -26.930 -5.137 4.357 1.00 45.50 127 SER A C 1
ATOM 963 O O . SER A 1 127 ? -27.872 -4.777 5.097 1.00 45.50 127 SER A O 1
#

pLDDT: mean 88.83, std 11.03, range [45.5, 97.62]

Secondary structure (DSSP, 8-state):
---HHHHHHHHHHHHHHHHTTPPPPPPP--PPPSS--HHHHHHHHHHHHHHHHHHHHHHHH-HHHHHHS-HHHHHHT--HHHHHHHHHHHHSTTTS-HHHHHHHHHHHHHHHHHHHHHHHHHHTTT-

Sequence (127 aa):
MLDPGSLARADALRADLDELGLALPKPLDEPLPATLSIGHRYVLEGSRLGSTVLMRMLGDVSPSLAGRACAYLRESAKIDGWRQLSTRLQMDRDGCDSDAIIDDALFVFGLFERAWQATDSAHAKVS

InterPro domains:
  IPR016084 Haem oxygenase-like, multi-helical [G3DSA:1.20.910.10] (2-126)
  IPR016084 Haem oxygenase-like, multi-helical [SSF48613] (5-118)

Organism: NCBI:txid1850238